Protein AF-F9G4N6-F1 (afdb_monomer_lite)

InterPro domains:
  IPR001300 Peptidase C2, calpain, catalytic domain [PF00648] (48-154)
  IPR001300 Peptidase C2, calpain, catalytic domain [PS50203] (1-155)
  IPR022684 Peptidase C2, calpain family [PR00704] (52-75)
  IPR022684 Peptidase C2, calpain family [PR00704] (77-104)
  IPR022684 Peptidase C2, calpain family [PTHR10183] (1-154)
  IPR038765 Papain-like cysteine peptidase superfamily [SSF54001] (1-154)

Radius of gyration: 21.36 Å; chains: 1; bounding box: 44×41×59 Å

Secondary structure (DSSP, 8-state):
---------S---BSS--TTS--HHHHHHHTS--TTHHHHHHHHHSSSGGGBSS---SSTT--HHHHHHHHHHHHHSSSGGGTT--HHHHHHHHH--------GGG-S-HHHHHHHTGGGBTTTB--EE---TTTT---EETTEETT--EE----

Organism: Fusarium oxysporum (strain Fo5176) (NCBI:txid660025)

Sequence (155 aa):
GEWIYSIIDDKLYLKSSSWDSPSMQRCLLQQIDREDNENVYRKTYQTGSKALFFAQCRNQNETWVPLFEKAYAKAHGDYASLAGGWIGEGIEDLSGGVTTELLTSDILDIDEFWDKEMSRVNDEFLFGASTGLLEHGYGERNGISEGHAYVIMEA

Structure (mmCIF, N/CA/C/O backbone):
data_AF-F9G4N6-F1
#
_entry.id   AF-F9G4N6-F1
#
loop_
_atom_site.group_PDB
_atom_site.id
_atom_site.type_symbol
_atom_site.label_atom_id
_atom_site.label_alt_id
_atom_site.label_comp_id
_atom_site.label_asym_id
_atom_site.label_entity_id
_atom_site.label_seq_id
_atom_site.pdbx_PDB_ins_code
_atom_site.Cartn_x
_atom_site.Cartn_y
_atom_site.Cartn_z
_atom_site.occupancy
_atom_site.B_iso_or_equiv
_atom_site.auth_seq_id
_atom_site.auth_comp_id
_atom_site.auth_asym_id
_atom_site.auth_atom_id
_atom_site.pdbx_PDB_model_num
ATOM 1 N N . GLY A 1 1 ? -15.282 -16.164 4.187 1.00 60.22 1 GLY A N 1
ATOM 2 C CA . GLY A 1 1 ? -14.763 -16.140 2.809 1.00 60.22 1 GLY A CA 1
ATOM 3 C C . GLY A 1 1 ? -14.182 -17.495 2.476 1.00 60.22 1 GLY A C 1
ATOM 4 O O . GLY A 1 1 ? -13.598 -18.112 3.359 1.00 60.22 1 GLY A O 1
ATOM 5 N N . GLU A 1 2 ? -14.380 -17.980 1.253 1.00 78.88 2 GLU A N 1
ATOM 6 C CA . GLU A 1 2 ? -13.631 -19.134 0.742 1.00 78.88 2 GLU A CA 1
ATOM 7 C C . GLU A 1 2 ? -12.233 -18.685 0.295 1.00 78.88 2 GLU A C 1
ATOM 9 O O . GLU A 1 2 ? -12.050 -17.544 -0.129 1.00 78.88 2 GLU A O 1
ATOM 14 N N . TRP A 1 3 ? -11.239 -19.566 0.404 1.00 77.88 3 TRP A N 1
ATOM 15 C CA . TRP A 1 3 ? -9.875 -19.270 -0.034 1.00 77.88 3 TRP A CA 1
ATOM 16 C C . TRP A 1 3 ? -9.795 -19.179 -1.561 1.00 77.88 3 TRP A C 1
ATOM 18 O O . TRP A 1 3 ? -10.216 -20.099 -2.262 1.00 77.88 3 TRP A O 1
ATOM 28 N N . ILE A 1 4 ? -9.189 -18.103 -2.071 1.00 79.62 4 ILE A N 1
ATOM 29 C CA . ILE A 1 4 ? -8.959 -17.898 -3.506 1.00 79.62 4 ILE A CA 1
ATOM 30 C C . ILE A 1 4 ? -7.458 -17.989 -3.782 1.00 79.62 4 ILE A C 1
ATOM 32 O O . ILE A 1 4 ? -6.674 -17.155 -3.335 1.00 79.62 4 ILE A O 1
ATOM 36 N N . TYR A 1 5 ? -7.046 -18.997 -4.549 1.00 85.94 5 TYR A N 1
ATOM 37 C CA . TYR A 1 5 ? -5.664 -19.110 -5.013 1.00 85.94 5 TYR A CA 1
ATOM 38 C C . TYR A 1 5 ? -5.451 -18.246 -6.253 1.00 85.94 5 TYR A C 1
ATOM 40 O O . TYR A 1 5 ? -6.201 -18.337 -7.225 1.00 85.94 5 TYR A O 1
ATOM 48 N N . SER A 1 6 ? -4.398 -17.431 -6.246 1.00 86.31 6 SER A N 1
ATOM 49 C CA . SER A 1 6 ? -4.079 -16.541 -7.359 1.00 86.31 6 SER A CA 1
ATOM 50 C C . SER A 1 6 ? -2.575 -16.477 -7.588 1.00 86.31 6 SER A C 1
ATOM 52 O O . SER A 1 6 ? -1.800 -16.277 -6.658 1.00 86.31 6 SER A O 1
ATOM 54 N N . ILE A 1 7 ? -2.155 -16.650 -8.843 1.00 91.56 7 ILE A N 1
ATOM 55 C CA . ILE A 1 7 ? -0.750 -16.514 -9.242 1.00 91.56 7 ILE A CA 1
ATOM 56 C C . ILE A 1 7 ? -0.470 -15.045 -9.559 1.00 91.56 7 ILE A C 1
ATOM 58 O O . ILE A 1 7 ? -1.182 -14.439 -10.369 1.00 91.56 7 ILE A O 1
ATOM 62 N N . ILE A 1 8 ? 0.574 -14.495 -8.943 1.00 92.88 8 ILE A N 1
ATOM 63 C CA . ILE A 1 8 ? 1.081 -13.145 -9.196 1.00 92.88 8 ILE A CA 1
ATOM 64 C C . ILE A 1 8 ? 2.435 -13.274 -9.884 1.00 92.88 8 ILE A C 1
ATOM 66 O O . ILE A 1 8 ? 3.348 -13.892 -9.343 1.00 92.88 8 ILE A O 1
ATOM 70 N N . ASP A 1 9 ? 2.552 -12.730 -11.093 1.00 93.31 9 ASP A N 1
ATOM 71 C CA . ASP A 1 9 ? 3.825 -12.664 -11.807 1.00 93.31 9 ASP A CA 1
ATOM 72 C C . ASP A 1 9 ? 4.671 -11.466 -11.339 1.00 93.31 9 ASP A C 1
ATOM 74 O O . ASP A 1 9 ? 4.169 -10.519 -10.726 1.00 93.31 9 ASP A O 1
ATOM 78 N N . ASP A 1 10 ? 5.951 -11.484 -11.689 1.00 89.56 10 ASP A N 1
ATOM 79 C CA . ASP A 1 10 ? 6.960 -10.502 -11.293 1.00 89.56 10 ASP A CA 1
ATOM 80 C C . ASP A 1 10 ? 6.976 -9.218 -12.144 1.00 89.56 10 ASP A C 1
ATOM 82 O O . ASP A 1 10 ? 7.761 -8.306 -11.871 1.00 89.56 10 ASP A O 1
ATOM 86 N N . LYS A 1 11 ? 6.096 -9.081 -13.147 1.00 90.75 11 LYS A N 1
ATOM 87 C CA . LYS A 1 11 ? 6.016 -7.863 -13.962 1.00 90.75 11 LYS A CA 1
ATOM 88 C C . LYS A 1 11 ? 5.223 -6.786 -13.239 1.00 90.75 11 LYS A C 1
ATOM 90 O O . LYS A 1 11 ? 3.994 -6.829 -13.162 1.00 90.75 11 LYS A O 1
ATOM 95 N N . LEU A 1 12 ? 5.933 -5.797 -12.725 1.00 92.94 12 LEU A N 1
ATOM 96 C CA . LEU A 1 12 ? 5.352 -4.623 -12.085 1.00 92.94 12 LEU A CA 1
ATOM 97 C C . LEU A 1 12 ? 5.162 -3.483 -13.098 1.00 92.94 12 LEU A C 1
ATOM 99 O O . LEU A 1 12 ? 5.867 -3.405 -14.106 1.00 92.94 12 LEU A O 1
ATOM 103 N N . TYR A 1 13 ? 4.218 -2.579 -12.825 1.00 92.38 13 TYR A N 1
ATOM 104 C CA . TYR A 1 13 ? 4.000 -1.396 -13.660 1.00 92.38 13 TYR A CA 1
ATOM 105 C C . TYR A 1 13 ? 5.168 -0.414 -13.538 1.00 92.38 13 TYR A C 1
ATOM 107 O O . TYR A 1 13 ? 5.566 -0.051 -12.432 1.00 92.38 13 TYR A O 1
ATOM 115 N N . LEU A 1 14 ? 5.687 0.048 -14.678 1.00 94.00 14 LEU A N 1
ATOM 116 C CA . LEU A 1 14 ? 6.787 1.011 -14.757 1.00 94.00 14 LEU A CA 1
ATOM 117 C C . LEU A 1 14 ? 6.278 2.409 -15.127 1.00 94.00 14 LEU A C 1
ATOM 119 O O . LEU A 1 14 ? 5.336 2.549 -15.903 1.00 94.00 14 LEU A O 1
ATOM 123 N N . LYS A 1 15 ? 6.950 3.453 -14.626 1.00 93.38 15 LYS A N 1
ATOM 124 C CA . LYS A 1 15 ? 6.692 4.857 -15.003 1.00 93.38 15 LYS A CA 1
ATOM 125 C C . LYS A 1 15 ? 7.101 5.167 -16.440 1.00 93.38 15 LYS A C 1
ATOM 127 O O . LYS A 1 15 ? 6.522 6.044 -17.074 1.00 93.38 15 LYS A O 1
ATOM 132 N N . SER A 1 16 ? 8.137 4.487 -16.920 1.00 93.06 16 SER A N 1
ATOM 133 C CA . SER A 1 16 ? 8.699 4.698 -18.251 1.00 93.06 16 SER A CA 1
ATOM 134 C C . SER A 1 16 ? 8.335 3.535 -19.161 1.00 93.06 16 SER A C 1
ATOM 136 O O . SER A 1 16 ? 8.346 2.377 -18.741 1.00 93.06 16 SER A O 1
ATOM 138 N N . SER A 1 17 ? 8.040 3.848 -20.420 1.00 91.12 17 SER A N 1
ATOM 139 C CA . SER A 1 17 ? 7.742 2.853 -21.446 1.00 91.12 17 SER A CA 1
ATOM 140 C C . SER A 1 17 ? 8.940 1.942 -21.737 1.00 91.12 17 SER A C 1
ATOM 142 O O . SER A 1 17 ? 10.061 2.192 -21.298 1.00 91.12 17 SER A O 1
ATOM 144 N N . SER A 1 18 ? 8.715 0.883 -22.516 1.00 90.62 18 SER A N 1
ATOM 145 C CA . SER A 1 18 ? 9.806 0.071 -23.071 1.00 90.62 18 SER A CA 1
ATOM 146 C C . SER A 1 18 ? 10.722 0.886 -23.992 1.00 90.62 18 SER A C 1
ATOM 148 O O . SER A 1 18 ? 10.299 1.908 -24.537 1.00 90.62 18 SER A O 1
ATOM 150 N N . TRP A 1 19 ? 11.959 0.422 -24.192 1.00 88.81 19 TRP A N 1
ATOM 151 C CA . TRP A 1 19 ? 12.898 1.022 -25.149 1.00 88.81 19 TRP A CA 1
ATOM 152 C C . TRP A 1 19 ? 12.363 1.016 -26.592 1.00 88.81 19 TRP A C 1
ATOM 154 O O . TRP A 1 19 ? 12.598 1.952 -27.363 1.00 88.81 19 TRP A O 1
ATOM 164 N N . ASP A 1 20 ? 11.595 -0.013 -26.947 1.00 91.12 20 ASP A N 1
ATOM 165 C CA . ASP A 1 20 ? 10.991 -0.144 -28.273 1.00 91.12 20 ASP A CA 1
ATOM 166 C C . ASP A 1 20 ? 9.907 0.915 -28.513 1.00 91.12 20 ASP A C 1
ATOM 168 O O . ASP A 1 20 ? 9.676 1.345 -29.647 1.00 91.12 20 ASP A O 1
ATOM 172 N N . SER A 1 21 ? 9.283 1.405 -27.438 1.00 91.94 21 SER A N 1
ATOM 173 C CA . SER A 1 21 ? 8.290 2.470 -27.495 1.00 91.94 21 SER A CA 1
ATOM 174 C C . SER A 1 21 ? 8.944 3.844 -27.716 1.00 91.94 21 SER A C 1
ATOM 176 O O . SER A 1 21 ? 9.979 4.161 -27.120 1.00 91.94 21 SER A O 1
ATOM 178 N N . PRO A 1 22 ? 8.338 4.715 -28.543 1.00 89.31 22 PRO A N 1
ATOM 179 C CA . PRO A 1 22 ? 8.818 6.080 -28.702 1.00 89.31 22 PRO A CA 1
ATOM 180 C C . PRO A 1 22 ? 8.688 6.842 -27.377 1.00 89.31 22 PRO A C 1
ATOM 182 O O . PRO A 1 22 ? 7.601 6.955 -26.817 1.00 89.31 22 PRO A O 1
ATOM 185 N N . SER A 1 23 ? 9.801 7.385 -26.885 1.00 90.44 23 SER A N 1
ATOM 186 C CA . SER A 1 23 ? 9.834 8.209 -25.676 1.00 90.44 23 SER A CA 1
ATOM 187 C C . SER A 1 23 ? 10.849 9.343 -25.810 1.00 90.44 23 SER A C 1
ATOM 189 O O . SER A 1 23 ? 11.851 9.226 -26.524 1.00 90.44 23 SER A O 1
ATOM 191 N N . MET A 1 24 ? 10.592 10.455 -25.117 1.00 89.62 24 MET A N 1
ATOM 192 C CA . MET A 1 24 ? 11.493 11.612 -25.114 1.00 89.62 24 MET A CA 1
ATOM 193 C C . MET A 1 24 ? 12.857 11.242 -24.526 1.00 89.62 24 MET A C 1
ATOM 195 O O . MET A 1 24 ? 13.890 11.611 -25.071 1.00 89.62 24 MET A O 1
ATOM 199 N N . GLN A 1 25 ? 12.860 10.444 -23.460 1.00 90.12 25 GLN A N 1
ATOM 200 C CA . GLN A 1 25 ? 14.059 9.957 -22.787 1.00 90.12 25 GLN A CA 1
ATOM 201 C C . GLN A 1 25 ? 14.938 9.141 -23.745 1.00 90.12 25 GLN A C 1
ATOM 203 O O . GLN A 1 25 ? 16.145 9.360 -23.796 1.00 90.12 25 GLN A O 1
ATOM 208 N N . ARG A 1 26 ? 14.337 8.259 -24.560 1.00 89.69 26 ARG A N 1
ATOM 209 C CA . ARG A 1 26 ? 15.055 7.510 -25.602 1.00 89.69 26 ARG A CA 1
ATOM 210 C C . ARG A 1 26 ? 15.661 8.434 -26.651 1.00 89.69 26 ARG A C 1
ATOM 212 O O . ARG A 1 26 ? 16.823 8.261 -27.000 1.00 89.69 26 ARG A O 1
ATOM 219 N N . CYS A 1 27 ? 14.885 9.396 -27.151 1.00 89.12 27 CYS A N 1
ATOM 220 C CA . CYS A 1 27 ? 15.361 10.336 -28.166 1.00 89.12 27 CYS A CA 1
ATOM 221 C C . CYS A 1 27 ? 16.571 11.134 -27.660 1.00 89.12 27 CYS A C 1
ATOM 223 O O . CYS A 1 27 ? 17.572 11.232 -28.361 1.00 89.12 27 CYS A O 1
ATOM 225 N N . LEU A 1 28 ? 16.508 11.624 -26.419 1.00 89.81 28 LEU A N 1
ATOM 226 C CA . LEU A 1 28 ? 17.617 12.338 -25.785 1.00 89.81 28 LEU A CA 1
ATOM 227 C C . LEU A 1 28 ? 18.849 11.444 -25.608 1.00 89.81 28 LEU A C 1
ATOM 229 O O . LEU A 1 28 ? 19.954 11.874 -25.910 1.00 89.81 28 LEU A O 1
ATOM 233 N N . LEU A 1 29 ? 18.671 10.193 -25.174 1.00 88.81 29 LEU A N 1
ATOM 234 C CA . LEU A 1 29 ? 19.768 9.226 -25.057 1.00 88.81 29 LEU A CA 1
ATOM 235 C C . LEU A 1 29 ? 20.432 8.932 -26.405 1.00 88.81 29 LEU A C 1
ATOM 237 O O . LEU A 1 29 ? 21.652 8.900 -26.477 1.00 88.81 29 LEU A O 1
ATOM 241 N N . GLN A 1 30 ? 19.650 8.789 -27.476 1.00 88.06 30 GLN A N 1
ATOM 242 C CA . GLN A 1 30 ? 20.168 8.555 -28.828 1.00 88.06 30 GLN A CA 1
ATOM 243 C C . GLN A 1 30 ? 20.951 9.743 -29.406 1.00 88.06 30 GLN A C 1
ATOM 245 O O . GLN A 1 30 ? 21.740 9.550 -30.324 1.00 88.06 30 GLN A O 1
ATOM 250 N N . GLN A 1 31 ? 20.741 10.961 -28.895 1.00 88.94 31 GLN A N 1
ATOM 251 C CA . GLN A 1 31 ? 21.534 12.137 -29.276 1.00 88.94 31 GLN A CA 1
ATOM 252 C C . GLN A 1 31 ? 22.909 12.165 -28.599 1.00 88.94 31 GLN A C 1
ATOM 254 O O . GLN A 1 31 ? 23.785 12.920 -29.017 1.00 88.94 31 GLN A O 1
ATOM 259 N N . ILE A 1 32 ? 23.099 11.369 -27.547 1.00 85.19 32 ILE A N 1
ATOM 260 C CA . ILE A 1 32 ? 24.384 11.214 -26.881 1.00 85.19 32 ILE A CA 1
ATOM 261 C C . ILE A 1 32 ? 25.158 10.142 -27.653 1.00 85.19 32 ILE A C 1
ATOM 263 O O . ILE A 1 32 ? 24.669 9.028 -27.831 1.00 85.19 32 ILE A O 1
ATOM 267 N N . ASP A 1 33 ? 26.373 10.474 -28.090 1.00 78.19 33 ASP A N 1
ATOM 268 C CA . ASP A 1 33 ? 27.293 9.542 -28.756 1.00 78.19 33 ASP A CA 1
ATOM 269 C C . ASP A 1 33 ? 27.876 8.543 -27.738 1.00 78.19 33 ASP A C 1
ATOM 271 O O . ASP A 1 33 ? 29.031 8.619 -27.316 1.00 78.19 33 ASP A O 1
ATOM 275 N N . ARG A 1 34 ? 27.007 7.671 -27.221 1.00 77.44 34 ARG A N 1
ATOM 276 C CA . ARG A 1 34 ? 27.336 6.562 -26.327 1.00 77.44 34 ARG A CA 1
ATOM 277 C C . ARG A 1 34 ? 26.974 5.251 -27.003 1.00 77.44 34 ARG A C 1
ATOM 279 O O . ARG A 1 34 ? 25.885 5.095 -27.554 1.00 77.44 34 ARG A O 1
ATOM 286 N N . GLU A 1 35 ? 27.875 4.284 -26.885 1.00 80.56 35 GLU A N 1
ATOM 287 C CA . GLU A 1 35 ? 27.548 2.895 -27.176 1.00 80.56 35 GLU A CA 1
ATOM 288 C C . GLU A 1 35 ? 26.499 2.394 -26.167 1.00 80.56 35 GLU A C 1
ATOM 290 O O . GLU A 1 35 ? 26.502 2.785 -24.998 1.00 80.56 35 GLU A O 1
ATOM 295 N N . ASP A 1 36 ? 25.598 1.527 -26.634 1.00 88.00 36 ASP A N 1
ATOM 296 C CA . ASP A 1 36 ? 24.642 0.798 -25.791 1.00 88.00 3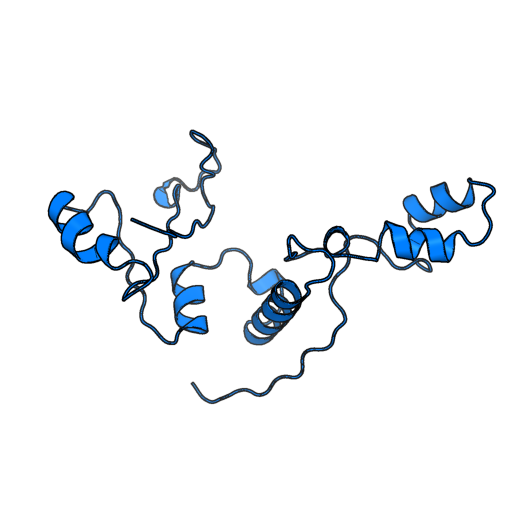6 ASP A CA 1
ATOM 297 C C . ASP A 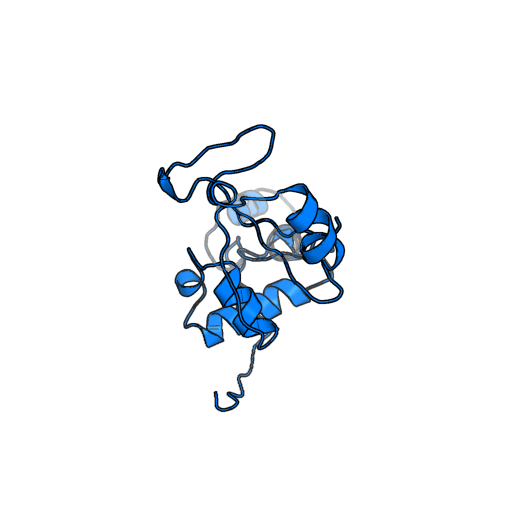1 36 ? 23.582 1.658 -25.059 1.00 88.00 36 ASP A C 1
ATOM 299 O O . ASP A 1 36 ? 23.258 1.478 -23.880 1.00 88.00 36 ASP A O 1
ATOM 303 N N . ASN A 1 37 ? 22.988 2.606 -25.790 1.00 89.25 37 ASN A N 1
ATOM 304 C CA . ASN A 1 37 ? 21.923 3.479 -25.279 1.00 89.25 37 ASN A CA 1
ATOM 305 C C . ASN A 1 37 ? 20.714 2.719 -24.695 1.00 89.25 37 ASN A C 1
ATOM 307 O O . ASN A 1 37 ? 20.052 3.233 -23.790 1.00 89.25 37 ASN A O 1
ATOM 311 N N . GLU A 1 38 ? 20.438 1.502 -25.173 1.00 91.75 38 GLU A N 1
ATOM 312 C CA . GLU A 1 38 ? 19.352 0.666 -24.659 1.00 91.75 38 GLU A CA 1
ATOM 313 C C . GLU A 1 38 ? 19.622 0.188 -23.229 1.00 91.75 38 GLU A C 1
ATOM 315 O O . GLU A 1 38 ? 18.773 0.371 -22.352 1.00 91.75 38 GLU A O 1
ATOM 320 N N . ASN A 1 39 ? 20.797 -0.386 -22.953 1.00 91.81 39 ASN A N 1
ATOM 321 C CA . ASN A 1 39 ? 21.104 -0.829 -21.596 1.00 91.81 39 ASN A CA 1
ATOM 322 C C . ASN A 1 39 ? 21.193 0.353 -20.631 1.00 91.81 39 ASN A C 1
ATOM 324 O O . ASN A 1 39 ? 20.741 0.242 -19.488 1.00 91.81 39 ASN A O 1
ATOM 328 N N . VAL A 1 40 ? 21.694 1.506 -21.089 1.00 91.88 40 VAL A N 1
ATOM 329 C CA . VAL A 1 40 ? 21.659 2.741 -20.295 1.00 91.88 40 VAL A CA 1
ATOM 330 C C . VAL A 1 40 ? 20.213 3.128 -19.975 1.00 91.88 40 VAL A C 1
ATOM 332 O O . VAL A 1 40 ? 19.900 3.369 -18.812 1.00 91.88 40 VAL A O 1
ATOM 335 N N . TYR A 1 41 ? 19.308 3.109 -20.957 1.00 92.69 41 TYR A N 1
ATOM 336 C CA . TYR A 1 41 ? 17.893 3.404 -20.734 1.00 92.69 41 TYR A CA 1
ATOM 337 C C . TYR A 1 41 ? 17.256 2.465 -19.708 1.00 92.69 41 TYR A C 1
ATOM 339 O O . TYR A 1 41 ? 16.644 2.931 -18.746 1.00 92.69 41 TYR A O 1
ATOM 347 N N . ARG A 1 42 ? 17.423 1.147 -19.875 1.00 92.50 42 ARG A N 1
ATOM 348 C CA . ARG A 1 42 ? 16.853 0.141 -18.964 1.00 92.50 42 ARG A CA 1
ATOM 349 C C . ARG A 1 42 ? 17.380 0.322 -17.540 1.00 92.50 42 ARG A C 1
ATOM 351 O O . ARG A 1 42 ? 16.608 0.330 -16.580 1.00 92.50 42 ARG A O 1
ATOM 358 N N . LYS A 1 43 ? 18.687 0.549 -17.400 1.00 91.75 43 LYS A N 1
ATOM 359 C CA . LYS A 1 43 ? 19.331 0.784 -16.103 1.00 91.75 43 LYS A CA 1
ATOM 360 C C . LYS A 1 43 ? 18.856 2.076 -15.438 1.00 91.75 43 LYS A C 1
ATOM 362 O O . LYS A 1 43 ? 18.710 2.112 -14.222 1.00 91.75 43 LYS A O 1
ATOM 367 N N . THR A 1 44 ? 18.619 3.131 -16.214 1.00 90.88 44 THR A N 1
ATOM 368 C CA . THR A 1 44 ? 18.225 4.444 -15.684 1.00 90.88 44 THR A CA 1
ATOM 369 C C . THR A 1 44 ? 16.729 4.547 -15.388 1.00 90.88 44 THR A C 1
ATOM 371 O O . THR A 1 44 ? 16.357 5.133 -14.375 1.00 90.88 44 THR A O 1
ATOM 374 N N . TYR A 1 45 ? 15.872 3.999 -16.251 1.00 91.75 45 TYR A N 1
ATOM 375 C CA . TYR A 1 45 ? 14.428 4.262 -16.234 1.00 91.75 45 TYR A CA 1
ATOM 376 C C . TYR A 1 45 ? 13.558 3.048 -15.906 1.00 91.75 45 TYR A C 1
ATOM 378 O O . TYR A 1 45 ? 12.369 3.224 -15.645 1.00 91.75 45 TYR A O 1
ATOM 386 N N . GLN A 1 46 ? 14.122 1.837 -15.921 1.00 91.94 46 GLN A N 1
ATOM 387 C CA . GLN A 1 46 ? 13.374 0.586 -15.731 1.00 91.94 46 GLN A CA 1
ATOM 388 C C . GLN A 1 46 ? 13.927 -0.301 -14.608 1.00 91.94 46 GLN A C 1
ATOM 390 O O . GLN A 1 46 ? 13.465 -1.424 -14.437 1.00 91.94 46 GLN A O 1
ATOM 395 N N . THR A 1 47 ? 14.908 0.181 -13.840 1.00 90.88 47 THR A N 1
ATOM 396 C CA . THR A 1 47 ? 15.547 -0.589 -12.763 1.00 90.88 47 THR A CA 1
ATOM 397 C C . THR A 1 47 ? 15.371 0.101 -11.410 1.00 90.88 47 THR A C 1
ATOM 399 O O . THR A 1 47 ? 15.472 1.324 -11.307 1.00 90.88 47 THR A O 1
ATOM 402 N N . GLY A 1 48 ? 15.149 -0.704 -10.367 1.00 90.31 48 GLY A N 1
ATOM 403 C CA . GLY A 1 48 ? 15.002 -0.260 -8.980 1.00 90.31 48 GLY A CA 1
ATOM 404 C C . GLY A 1 48 ? 13.628 0.337 -8.661 1.00 90.31 48 GLY A C 1
ATOM 405 O O . GLY A 1 48 ? 12.855 0.692 -9.550 1.00 90.31 48 GLY A O 1
ATOM 406 N N . SER A 1 49 ? 13.329 0.491 -7.367 1.00 91.50 49 SER A N 1
ATOM 407 C CA . SER A 1 49 ? 11.996 0.902 -6.890 1.00 91.50 49 SER A CA 1
ATOM 408 C C . SER A 1 49 ? 11.485 2.207 -7.500 1.00 91.50 49 SER A C 1
ATOM 410 O O . SER A 1 49 ? 10.297 2.330 -7.773 1.00 91.50 49 SER A O 1
ATOM 412 N N . LYS A 1 50 ? 12.368 3.167 -7.807 1.00 90.44 50 LYS A N 1
ATOM 413 C CA . LYS A 1 50 ? 11.975 4.463 -8.392 1.00 90.44 50 LYS A CA 1
ATOM 414 C C . LYS A 1 50 ? 11.327 4.341 -9.774 1.00 90.44 50 LYS A C 1
ATOM 416 O O . LYS A 1 50 ? 10.563 5.236 -10.147 1.00 90.44 50 LYS A O 1
ATOM 421 N N . ALA A 1 51 ? 11.624 3.267 -10.506 1.00 93.19 51 ALA A N 1
ATOM 422 C CA . ALA A 1 51 ? 11.057 2.994 -11.820 1.00 93.19 51 ALA A CA 1
ATOM 423 C C . ALA A 1 51 ? 9.602 2.499 -11.758 1.00 93.19 51 ALA A C 1
ATOM 425 O O . ALA A 1 51 ? 8.896 2.610 -12.759 1.00 93.19 51 ALA A O 1
ATOM 426 N N . LEU A 1 52 ? 9.144 1.988 -10.610 1.00 95.06 52 LEU A N 1
ATOM 427 C CA . LEU A 1 52 ? 7.799 1.433 -10.426 1.00 95.06 52 LEU A CA 1
ATOM 428 C C . LEU A 1 52 ? 6.741 2.538 -10.367 1.00 95.06 52 LEU A C 1
ATOM 430 O O . LEU A 1 52 ? 6.984 3.575 -9.767 1.00 95.06 52 LEU A O 1
ATOM 434 N N . PHE A 1 53 ? 5.572 2.355 -10.971 1.00 95.06 53 PHE A N 1
ATOM 435 C CA . PHE A 1 53 ? 4.530 3.387 -10.983 1.00 95.06 53 PHE A CA 1
ATOM 436 C C . PHE A 1 53 ? 3.786 3.502 -9.645 1.00 95.06 53 PHE A C 1
ATOM 438 O O . PHE A 1 53 ? 3.625 4.614 -9.147 1.00 95.06 53 PHE A O 1
ATOM 445 N N . PHE A 1 54 ? 3.380 2.364 -9.078 1.00 95.69 54 PHE A N 1
ATOM 446 C CA . PHE A 1 54 ? 2.623 2.277 -7.827 1.00 95.69 54 PHE A CA 1
ATOM 447 C C . PHE A 1 54 ? 3.553 2.150 -6.612 1.00 95.69 54 PHE A C 1
ATOM 449 O O . PHE A 1 54 ? 4.585 2.826 -6.572 1.00 95.69 54 PHE A O 1
ATOM 456 N N . ALA A 1 55 ? 3.209 1.326 -5.619 1.00 95.19 55 ALA A N 1
ATOM 457 C CA . ALA A 1 55 ? 3.948 1.237 -4.373 1.00 95.19 55 ALA A CA 1
ATOM 458 C C . ALA A 1 55 ? 5.432 0.899 -4.585 1.00 95.19 55 ALA A C 1
ATOM 460 O O . ALA A 1 55 ? 5.835 0.177 -5.501 1.00 95.19 55 ALA A O 1
ATOM 461 N N . GLN A 1 56 ? 6.274 1.457 -3.718 1.00 95.31 56 GLN A N 1
ATOM 462 C CA . GLN A 1 56 ? 7.726 1.363 -3.815 1.00 95.31 56 GLN A CA 1
ATOM 463 C C . GLN A 1 56 ? 8.316 1.078 -2.441 1.00 95.31 56 GLN A C 1
ATOM 465 O O . GLN A 1 56 ? 7.956 1.720 -1.456 1.00 95.31 56 GLN A O 1
ATOM 470 N N . CYS A 1 57 ? 9.291 0.176 -2.376 1.00 94.25 57 CYS A N 1
ATOM 471 C CA . CYS A 1 57 ? 10.116 0.034 -1.184 1.00 94.25 57 CYS A CA 1
ATOM 472 C C . CYS A 1 57 ? 11.183 1.137 -1.146 1.00 94.25 57 CYS A C 1
ATOM 474 O O . CYS A 1 57 ? 11.720 1.545 -2.182 1.00 94.25 57 CYS A O 1
ATOM 476 N N . ARG A 1 58 ? 11.549 1.581 0.064 1.00 93.25 58 ARG A N 1
ATOM 477 C CA . ARG A 1 58 ? 12.668 2.518 0.268 1.00 93.25 58 ARG A CA 1
ATOM 478 C C . ARG A 1 58 ? 13.987 1.927 -0.232 1.00 93.25 58 ARG A C 1
ATOM 480 O O . ARG A 1 58 ? 14.788 2.629 -0.849 1.00 93.25 58 ARG A O 1
ATOM 487 N N . ASN A 1 59 ? 14.212 0.646 0.047 1.00 93.69 59 ASN A N 1
ATOM 488 C CA . ASN A 1 59 ? 15.327 -0.111 -0.497 1.00 93.69 59 ASN A CA 1
ATOM 489 C C . ASN A 1 59 ? 15.008 -0.521 -1.942 1.00 93.69 59 ASN A C 1
ATOM 491 O O . ASN A 1 59 ? 13.956 -1.093 -2.209 1.00 93.69 59 ASN A O 1
ATOM 495 N N . GLN A 1 60 ? 15.919 -0.241 -2.877 1.00 90.25 60 GLN A N 1
ATOM 496 C CA . GLN A 1 60 ? 15.707 -0.546 -4.298 1.00 90.25 60 GLN A CA 1
ATOM 497 C C . GLN A 1 60 ? 15.737 -2.041 -4.623 1.00 90.25 60 GLN A C 1
ATOM 499 O O . GLN A 1 60 ? 15.278 -2.432 -5.692 1.00 90.25 60 GLN A O 1
ATOM 504 N N . ASN A 1 61 ? 16.285 -2.847 -3.714 1.00 86.94 61 ASN A N 1
ATOM 505 C CA . ASN A 1 61 ? 16.400 -4.293 -3.871 1.00 86.94 61 ASN A CA 1
ATOM 506 C C . ASN A 1 61 ? 15.239 -5.053 -3.210 1.00 86.94 61 ASN A C 1
ATOM 508 O O . ASN A 1 61 ? 15.241 -6.280 -3.208 1.00 86.94 61 ASN A O 1
ATOM 512 N N . GLU A 1 62 ? 14.265 -4.345 -2.634 1.00 92.69 62 GLU A N 1
ATOM 513 C CA . GLU A 1 62 ? 13.070 -4.935 -2.035 1.00 92.69 62 GLU A CA 1
ATOM 514 C C . GLU A 1 62 ? 11.863 -4.722 -2.946 1.00 92.69 62 GLU A C 1
ATOM 516 O O . GLU A 1 62 ? 11.613 -3.620 -3.431 1.00 92.69 62 GLU A O 1
ATOM 521 N N . THR A 1 63 ? 11.103 -5.793 -3.167 1.00 92.38 63 THR A N 1
ATOM 522 C CA . THR A 1 63 ? 9.933 -5.801 -4.059 1.00 92.38 63 THR A CA 1
ATOM 523 C C . THR A 1 63 ? 8.679 -6.355 -3.388 1.00 92.38 63 THR A C 1
ATOM 525 O O . THR A 1 63 ? 7.664 -6.553 -4.051 1.00 92.38 63 THR A O 1
ATOM 528 N N . TRP A 1 64 ? 8.711 -6.590 -2.074 1.00 94.25 64 TRP A N 1
ATOM 529 C CA . TRP A 1 64 ? 7.583 -7.198 -1.371 1.00 94.25 64 TRP A CA 1
ATOM 530 C C . TRP A 1 64 ? 6.343 -6.293 -1.383 1.00 94.25 64 TRP A C 1
ATOM 532 O O . TRP A 1 64 ? 5.264 -6.784 -1.688 1.00 94.25 64 TRP A O 1
ATOM 542 N N . VAL A 1 65 ? 6.495 -4.978 -1.160 1.00 95.25 65 VAL A N 1
ATOM 543 C CA . VAL A 1 65 ? 5.373 -4.018 -1.184 1.00 95.25 65 VAL A CA 1
ATOM 544 C C . VAL A 1 65 ? 4.693 -3.962 -2.558 1.00 95.25 65 VAL A C 1
ATOM 546 O O . VAL A 1 65 ? 3.484 -4.169 -2.612 1.00 95.25 65 VAL A O 1
ATOM 549 N N . PRO A 1 66 ? 5.401 -3.728 -3.683 1.00 95.88 66 PRO A N 1
ATOM 550 C CA . PRO A 1 66 ? 4.735 -3.667 -4.985 1.00 95.88 66 PRO A CA 1
ATOM 551 C C . PRO A 1 66 ? 4.113 -5.000 -5.419 1.00 95.88 66 PRO A C 1
ATOM 553 O O . PRO A 1 66 ? 3.072 -5.002 -6.074 1.00 95.88 66 PRO A O 1
ATOM 556 N N . LEU A 1 67 ? 4.722 -6.140 -5.071 1.00 95.56 67 LEU A N 1
ATOM 557 C CA . LEU A 1 67 ? 4.137 -7.454 -5.359 1.00 95.56 67 LEU A CA 1
ATOM 558 C C . LEU A 1 67 ? 2.878 -7.703 -4.526 1.00 95.56 67 LEU A C 1
ATOM 560 O O . LEU A 1 67 ? 1.901 -8.251 -5.035 1.00 95.56 67 LEU A O 1
ATOM 564 N N . PHE A 1 68 ? 2.892 -7.275 -3.267 1.00 95.00 68 PHE A N 1
ATOM 565 C CA . PHE A 1 68 ? 1.744 -7.352 -2.379 1.00 95.00 68 PHE A CA 1
ATOM 566 C C . PHE A 1 68 ? 0.591 -6.471 -2.868 1.00 95.00 68 PHE A C 1
ATOM 568 O O . PHE A 1 68 ? -0.521 -6.961 -3.030 1.00 95.00 68 PHE A O 1
ATOM 575 N N . GLU A 1 69 ? 0.863 -5.209 -3.207 1.00 95.94 69 GLU A N 1
ATOM 576 C CA . GLU A 1 69 ? -0.136 -4.300 -3.780 1.00 95.94 69 GLU A CA 1
ATOM 577 C C . GLU A 1 69 ? -0.716 -4.860 -5.086 1.00 95.94 69 GLU A C 1
ATOM 579 O O . GLU A 1 69 ? -1.920 -4.798 -5.300 1.00 95.94 69 GLU A O 1
ATOM 584 N N . LYS A 1 70 ? 0.107 -5.488 -5.938 1.00 95.94 70 LYS A N 1
ATOM 585 C CA . LYS A 1 70 ? -0.375 -6.172 -7.148 1.00 95.94 70 LYS A CA 1
ATOM 586 C C . LYS A 1 70 ? -1.328 -7.323 -6.826 1.00 95.94 70 LYS A C 1
ATOM 588 O O . LYS A 1 70 ? -2.318 -7.518 -7.532 1.00 95.94 70 LYS A O 1
ATOM 593 N N . ALA A 1 71 ? -1.017 -8.109 -5.796 1.00 94.69 71 ALA A N 1
ATOM 594 C CA . ALA A 1 71 ? -1.875 -9.198 -5.344 1.00 94.69 71 ALA A CA 1
ATOM 595 C C . ALA A 1 71 ? -3.215 -8.668 -4.825 1.00 94.69 71 ALA A C 1
ATOM 597 O O . ALA A 1 71 ? -4.263 -9.190 -5.205 1.00 94.69 71 ALA A O 1
ATOM 598 N N . TYR A 1 72 ? -3.161 -7.596 -4.035 1.00 94.06 72 TYR A N 1
ATOM 599 C CA . TYR A 1 72 ? -4.326 -6.911 -3.491 1.00 94.06 72 TYR A CA 1
ATOM 600 C C . TYR A 1 72 ? -5.183 -6.314 -4.618 1.00 94.06 72 TYR A C 1
ATOM 602 O O . TYR A 1 72 ? -6.343 -6.675 -4.768 1.00 94.06 72 TYR A O 1
ATOM 610 N N . ALA A 1 73 ? -4.589 -5.553 -5.539 1.00 94.69 73 ALA A N 1
ATOM 611 C CA . ALA A 1 73 ? -5.263 -5.042 -6.736 1.00 94.69 73 ALA A CA 1
ATOM 612 C C . ALA A 1 73 ? -5.970 -6.154 -7.524 1.00 94.69 73 ALA A C 1
ATOM 614 O O . ALA A 1 73 ? -7.110 -5.999 -7.945 1.00 94.69 73 ALA A O 1
ATOM 615 N N . LYS A 1 74 ? -5.325 -7.314 -7.693 1.00 93.88 74 LYS A N 1
ATOM 616 C CA . LYS A 1 74 ? -5.926 -8.454 -8.393 1.00 93.88 74 LYS A CA 1
ATOM 617 C C . LYS A 1 74 ? -7.104 -9.072 -7.633 1.00 93.88 74 LYS A C 1
ATOM 619 O O . LYS A 1 74 ? -8.039 -9.539 -8.276 1.00 93.88 74 LYS A O 1
ATOM 624 N N . ALA A 1 75 ? -7.057 -9.110 -6.302 1.00 92.19 75 ALA A N 1
ATOM 625 C CA . ALA A 1 75 ? -8.164 -9.596 -5.480 1.00 92.19 75 ALA A CA 1
ATOM 626 C C . ALA A 1 75 ? -9.377 -8.650 -5.536 1.00 92.19 75 ALA A C 1
ATOM 628 O O . ALA A 1 75 ? -10.511 -9.123 -5.556 1.00 92.19 75 ALA A O 1
ATOM 629 N N . HIS A 1 76 ? -9.131 -7.342 -5.648 1.00 91.81 76 HIS A N 1
ATOM 630 C CA . HIS A 1 76 ? -10.165 -6.301 -5.696 1.00 91.81 76 HIS A CA 1
ATOM 631 C C . HIS A 1 76 ? -10.563 -5.870 -7.123 1.00 91.81 76 HIS A C 1
ATOM 633 O O . HIS A 1 76 ? -11.429 -5.016 -7.287 1.00 91.81 76 HIS A O 1
ATOM 639 N N . GLY A 1 77 ? -9.977 -6.475 -8.163 1.00 93.38 77 GLY A N 1
ATOM 640 C CA . GLY A 1 77 ? -10.279 -6.218 -9.576 1.00 93.38 77 GLY A CA 1
ATOM 641 C C . GLY A 1 77 ? -9.063 -5.717 -10.353 1.00 93.38 77 GLY A C 1
ATOM 642 O O . GLY A 1 77 ? -8.499 -6.449 -11.170 1.00 93.38 77 GLY A O 1
ATOM 643 N N . ASP A 1 78 ? -8.654 -4.475 -10.101 1.00 94.19 78 ASP A N 1
ATOM 644 C CA . ASP A 1 78 ? -7.459 -3.862 -10.681 1.00 94.19 78 ASP A CA 1
ATOM 645 C C . ASP A 1 78 ? -6.867 -2.762 -9.775 1.00 94.19 78 ASP A C 1
ATOM 647 O O . ASP A 1 78 ? -7.365 -2.480 -8.689 1.00 94.19 78 ASP A O 1
ATOM 651 N N . TYR A 1 79 ? -5.779 -2.123 -10.220 1.00 94.94 79 TYR A N 1
ATOM 652 C CA . TYR A 1 79 ? -5.151 -1.023 -9.476 1.00 94.94 79 TYR A CA 1
ATOM 653 C C . TYR A 1 79 ? -6.053 0.211 -9.336 1.00 94.94 79 TYR A C 1
ATOM 655 O O . TYR A 1 79 ? -5.923 0.945 -8.361 1.00 94.94 79 TYR A O 1
ATOM 663 N N . ALA A 1 80 ? -6.943 0.467 -10.300 1.00 95.31 80 ALA A N 1
ATOM 664 C CA . ALA A 1 80 ? -7.850 1.612 -10.233 1.00 95.31 80 ALA A CA 1
ATOM 665 C C . ALA A 1 80 ? -8.927 1.402 -9.160 1.00 95.31 80 ALA A C 1
ATOM 667 O O . ALA A 1 80 ? -9.354 2.361 -8.524 1.00 95.31 80 ALA A O 1
ATOM 668 N N . SER A 1 81 ? -9.298 0.146 -8.920 1.00 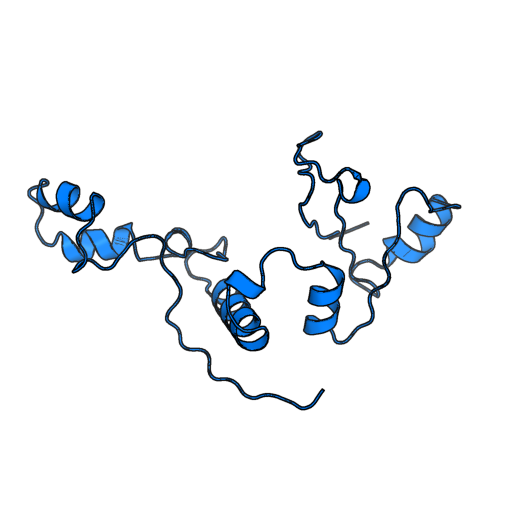94.19 81 SER A N 1
ATOM 669 C CA . SER A 1 81 ? -10.257 -0.273 -7.898 1.00 94.19 81 SER A CA 1
ATOM 670 C C . SER A 1 81 ? -9.749 -0.052 -6.469 1.00 94.19 81 SER A C 1
ATOM 672 O O . SER A 1 81 ? -10.550 -0.028 -5.544 1.00 94.19 81 SER A O 1
ATOM 674 N N . LEU A 1 82 ? -8.438 0.151 -6.278 1.00 93.12 82 LEU A N 1
ATOM 675 C CA . LEU A 1 82 ? -7.851 0.480 -4.973 1.00 93.12 82 LEU A CA 1
ATOM 676 C C . LEU A 1 82 ? -7.931 1.977 -4.625 1.00 93.12 82 LEU A C 1
ATOM 678 O O . LEU A 1 82 ? -7.594 2.376 -3.510 1.00 93.12 82 LEU A O 1
ATOM 682 N N . ALA A 1 83 ? -8.316 2.835 -5.573 1.00 91.50 83 ALA A N 1
ATOM 683 C CA . ALA A 1 83 ? -8.367 4.272 -5.341 1.00 91.50 83 ALA A CA 1
ATOM 684 C C . ALA A 1 83 ? -9.551 4.653 -4.436 1.00 91.50 83 ALA A C 1
ATOM 686 O O . ALA A 1 83 ? -10.695 4.318 -4.728 1.00 91.50 83 ALA A O 1
ATOM 687 N N . GLY A 1 84 ? -9.278 5.427 -3.380 1.00 85.00 84 GLY A N 1
ATOM 688 C CA . GLY A 1 84 ? -10.311 5.943 -2.472 1.00 85.00 84 GLY A CA 1
ATOM 689 C C . GLY A 1 84 ? -10.819 4.943 -1.428 1.00 85.00 84 GLY A C 1
ATOM 690 O O . GLY A 1 84 ? -11.934 5.112 -0.947 1.00 85.00 84 GLY A O 1
ATOM 691 N N . GLY A 1 85 ? -10.032 3.914 -1.101 1.00 86.56 85 GLY A N 1
ATOM 692 C CA . GLY A 1 85 ? -10.379 2.934 -0.067 1.00 86.56 85 GLY A CA 1
ATOM 693 C C . GLY A 1 85 ? -10.291 3.468 1.368 1.00 86.56 85 GLY A C 1
ATOM 694 O O . GLY A 1 85 ? -9.679 4.508 1.632 1.00 86.56 85 GLY A O 1
ATOM 695 N N . TRP A 1 86 ? -10.876 2.713 2.298 1.00 89.44 86 TRP A N 1
ATOM 696 C CA . TRP A 1 86 ? -10.884 3.016 3.730 1.00 89.44 86 TRP A CA 1
ATOM 697 C C . TRP A 1 86 ? -9.809 2.228 4.477 1.00 89.44 86 TRP A C 1
ATOM 699 O O . TRP A 1 86 ? -9.547 1.063 4.181 1.00 89.44 86 TRP A O 1
ATOM 709 N N . ILE A 1 87 ? -9.197 2.852 5.490 1.00 92.56 87 ILE A N 1
ATOM 710 C CA . ILE A 1 87 ? -8.140 2.207 6.289 1.00 92.56 87 ILE A CA 1
ATOM 711 C C . ILE A 1 87 ? -8.679 0.951 6.986 1.00 92.56 87 ILE A C 1
ATOM 713 O O . ILE A 1 87 ? -7.982 -0.059 7.050 1.00 92.56 87 ILE A O 1
ATOM 717 N N . GLY A 1 88 ? -9.926 1.011 7.462 1.00 92.12 88 GLY A N 1
ATOM 718 C CA . GLY A 1 88 ? -10.596 -0.101 8.129 1.00 92.12 88 GLY A CA 1
ATOM 719 C C . GLY A 1 88 ? -10.743 -1.340 7.259 1.00 92.12 88 GLY A C 1
ATOM 720 O O . GLY A 1 88 ? -10.324 -2.416 7.669 1.00 92.12 88 GLY A O 1
ATOM 721 N N . GLU A 1 89 ? -11.250 -1.175 6.036 1.00 92.50 89 GLU A N 1
ATOM 722 C CA . GLU A 1 89 ? -11.384 -2.272 5.065 1.00 92.50 89 GLU A CA 1
ATOM 723 C C . GLU A 1 89 ? -10.027 -2.934 4.797 1.00 92.50 89 GLU A C 1
ATOM 725 O O . GLU A 1 89 ? -9.892 -4.153 4.877 1.00 92.50 89 GLU A O 1
ATOM 730 N N . GLY A 1 90 ? -8.987 -2.120 4.582 1.00 92.31 90 GLY A N 1
ATOM 731 C CA . GLY A 1 90 ? -7.632 -2.628 4.389 1.00 92.31 90 GLY A CA 1
ATOM 732 C C . GLY A 1 90 ? -7.111 -3.412 5.598 1.00 92.31 90 GLY A C 1
ATOM 733 O O . GLY A 1 90 ? -6.492 -4.458 5.436 1.00 92.31 90 GLY A O 1
ATOM 734 N N . ILE A 1 91 ? -7.358 -2.950 6.825 1.00 92.56 91 ILE A N 1
ATOM 735 C CA . ILE A 1 91 ? -6.928 -3.664 8.038 1.00 92.56 91 ILE A CA 1
ATOM 736 C C . ILE A 1 91 ? -7.703 -4.974 8.213 1.00 92.56 91 ILE A C 1
ATOM 738 O O . ILE A 1 91 ? -7.100 -5.993 8.564 1.00 92.56 91 ILE A O 1
ATOM 742 N N . GLU A 1 92 ? -9.009 -4.976 7.958 1.00 93.50 92 GLU A N 1
ATOM 743 C CA . GLU A 1 92 ? -9.853 -6.173 8.027 1.00 93.50 92 GLU A CA 1
ATOM 744 C C . GLU A 1 92 ? -9.400 -7.238 7.029 1.00 93.50 92 GLU A C 1
ATOM 746 O O . GLU A 1 92 ? -9.191 -8.386 7.423 1.00 93.50 92 GLU A O 1
ATOM 751 N N . ASP A 1 93 ? -9.154 -6.858 5.773 1.00 92.25 93 ASP A N 1
ATOM 752 C CA . ASP A 1 93 ? -8.704 -7.788 4.733 1.00 92.25 93 ASP A CA 1
ATOM 753 C C . ASP A 1 93 ? -7.360 -8.446 5.079 1.00 92.25 93 ASP A C 1
ATOM 755 O O . ASP A 1 93 ? -7.121 -9.609 4.743 1.00 92.25 93 ASP A O 1
ATOM 759 N N . LEU A 1 94 ? -6.469 -7.711 5.752 1.00 90.62 94 LEU A N 1
ATOM 760 C CA . LEU A 1 94 ? -5.112 -8.175 6.049 1.00 90.62 94 LEU A CA 1
ATOM 761 C C . LEU A 1 94 ? -4.978 -8.926 7.371 1.00 90.62 94 LEU A C 1
ATOM 763 O O . LEU A 1 94 ? -4.092 -9.773 7.500 1.00 90.62 94 LEU A O 1
ATOM 767 N N . SER A 1 95 ? -5.826 -8.623 8.351 1.00 91.06 95 SER A N 1
ATOM 768 C CA . SER A 1 95 ? -5.757 -9.221 9.690 1.00 91.06 95 SER A CA 1
ATOM 769 C C . SER A 1 95 ? -6.870 -10.232 9.966 1.00 91.06 95 SER A C 1
ATOM 771 O O . SER A 1 95 ? -6.725 -11.073 10.852 1.00 91.06 95 SER A O 1
ATOM 773 N N . GLY A 1 96 ? -7.983 -10.157 9.233 1.00 90.56 96 GLY A N 1
ATOM 774 C CA . GLY A 1 96 ? -9.227 -10.850 9.571 1.00 90.56 96 GLY A CA 1
ATOM 775 C C . GLY A 1 96 ? -9.919 -10.299 10.825 1.00 90.56 96 GLY A C 1
ATOM 776 O O . GLY A 1 96 ? -10.802 -10.967 11.364 1.00 90.56 96 GLY A O 1
ATOM 777 N N . GLY A 1 97 ? -9.486 -9.135 11.321 1.00 91.12 97 GLY A N 1
ATOM 778 C CA . GLY A 1 97 ? -10.069 -8.443 12.466 1.00 91.12 97 GLY A CA 1
ATOM 779 C C . GLY A 1 97 ? -11.395 -7.752 12.144 1.00 91.12 97 GLY A C 1
ATOM 780 O O . GLY A 1 97 ? -12.004 -7.981 11.102 1.00 91.12 97 GLY A O 1
ATOM 781 N N . VAL A 1 98 ? -11.839 -6.898 13.066 1.00 93.50 98 VAL A N 1
ATOM 782 C CA . VAL A 1 98 ? -13.034 -6.057 12.911 1.00 93.50 98 VAL A CA 1
ATOM 783 C C . VAL A 1 98 ? -12.629 -4.617 13.176 1.00 93.50 98 VAL A C 1
ATOM 785 O O . VAL A 1 98 ? -12.012 -4.338 14.205 1.00 93.50 98 VAL A O 1
ATOM 788 N N . THR A 1 99 ? -12.989 -3.708 12.278 1.00 94.25 99 THR A N 1
ATOM 789 C CA . THR A 1 99 ? -12.721 -2.282 12.435 1.00 94.25 99 THR A CA 1
ATOM 790 C C . THR A 1 99 ? -13.897 -1.574 13.093 1.00 94.25 99 THR A C 1
ATOM 792 O O . THR A 1 99 ? -15.064 -1.831 12.807 1.00 94.25 99 THR A O 1
ATOM 795 N N . THR A 1 100 ? -13.574 -0.633 13.979 1.00 92.69 100 THR A N 1
ATOM 796 C CA . THR A 1 100 ? -14.500 0.395 14.462 1.00 92.69 100 THR A CA 1
ATOM 797 C C . THR A 1 100 ? -13.935 1.765 14.112 1.00 92.69 100 THR A C 1
ATOM 799 O O . THR A 1 100 ? -12.737 1.998 14.260 1.00 92.69 100 THR A O 1
ATOM 802 N N . GLU A 1 101 ? -14.793 2.675 13.661 1.00 90.50 101 GLU A N 1
ATOM 803 C CA . GLU A 1 101 ? -14.417 4.059 13.383 1.00 90.50 101 GLU A CA 1
ATOM 804 C C . GLU A 1 101 ? -14.788 4.956 14.564 1.00 90.50 101 GLU A C 1
ATOM 806 O O . GLU A 1 101 ? -15.892 4.871 15.105 1.00 90.50 101 GLU A O 1
ATOM 811 N N . LEU A 1 102 ? -13.864 5.832 14.954 1.00 90.75 102 LEU A N 1
ATOM 812 C CA . LEU A 1 102 ? -14.062 6.804 16.023 1.00 90.75 102 LEU A CA 1
ATOM 813 C C . LEU A 1 102 ? -13.866 8.212 15.467 1.00 90.75 102 LEU A C 1
ATOM 815 O O . LEU A 1 102 ? -12.825 8.530 14.889 1.00 90.75 102 LEU A O 1
ATOM 819 N N . LEU A 1 103 ? -14.856 9.078 15.676 1.00 90.56 103 LEU A N 1
ATOM 820 C CA . LEU A 1 103 ? -14.685 10.505 15.444 1.00 90.56 103 LEU A CA 1
ATOM 821 C C . LEU A 1 103 ? -13.971 11.101 16.651 1.00 90.56 103 LEU A C 1
ATOM 823 O O . LEU A 1 103 ? -14.479 11.048 17.767 1.00 90.56 103 LEU A O 1
ATOM 827 N N . THR A 1 104 ? -12.819 11.727 16.428 1.00 87.94 104 THR A N 1
ATOM 828 C CA . THR A 1 104 ? -12.049 12.371 17.507 1.00 87.94 104 THR A CA 1
ATOM 829 C C . THR A 1 104 ? -12.839 13.464 18.231 1.00 87.94 104 THR A C 1
ATOM 831 O O . THR A 1 104 ? -12.569 13.745 19.393 1.00 87.94 104 THR A O 1
ATOM 834 N N . SER A 1 105 ? -13.846 14.053 17.578 1.00 87.44 105 SER A N 1
ATOM 835 C CA . SER A 1 105 ? -14.778 15.014 18.178 1.00 87.44 105 SER A CA 1
ATOM 836 C C . SER A 1 105 ? -15.819 14.396 19.119 1.00 87.44 105 SER A C 1
ATOM 838 O O . SER A 1 105 ? -16.500 15.147 19.810 1.00 87.44 105 SER A O 1
ATOM 840 N N . ASP A 1 106 ? -15.979 13.072 19.114 1.00 89.56 106 ASP A N 1
ATOM 841 C CA . ASP A 1 106 ? -16.995 12.332 19.881 1.00 89.56 106 ASP A CA 1
ATOM 842 C C . ASP A 1 106 ? -16.382 11.494 21.024 1.00 89.56 106 ASP A C 1
ATOM 844 O O . ASP A 1 106 ? -17.040 10.661 21.642 1.00 89.56 106 ASP A O 1
ATOM 848 N N . ILE A 1 107 ? -15.098 11.711 21.332 1.00 91.88 107 ILE A N 1
ATOM 849 C CA . ILE A 1 107 ? -14.423 11.081 22.473 1.00 91.88 107 ILE A CA 1
ATOM 850 C C . ILE A 1 107 ? -14.742 11.894 23.734 1.00 91.88 107 ILE A C 1
ATOM 852 O O . ILE A 1 107 ? -14.275 13.022 23.890 1.00 91.88 107 ILE A O 1
ATOM 856 N N . LEU A 1 108 ? -15.555 11.322 24.629 1.00 91.44 108 LEU A N 1
ATOM 857 C CA . LEU A 1 108 ? -16.024 11.998 25.847 1.00 91.44 108 LEU A CA 1
ATOM 858 C C . LEU A 1 108 ? -14.949 12.104 26.937 1.00 91.44 108 LEU A C 1
ATOM 860 O O . LEU A 1 108 ? -14.851 13.144 27.588 1.00 91.44 108 LEU A O 1
ATOM 864 N N . ASP A 1 109 ? -14.168 11.041 27.136 1.00 94.25 109 ASP A N 1
ATOM 865 C CA . ASP A 1 109 ? -13.068 10.984 28.102 1.00 94.25 109 ASP A CA 1
ATOM 866 C C . ASP A 1 109 ? -11.765 10.661 27.364 1.00 94.25 109 ASP A C 1
ATOM 868 O O . ASP A 1 109 ? -11.542 9.544 26.892 1.00 94.25 109 ASP A O 1
ATOM 872 N N . ILE A 1 110 ? -10.934 11.689 27.200 1.00 93.69 110 ILE A N 1
ATOM 873 C CA . ILE A 1 110 ? -9.680 11.603 26.451 1.00 93.69 110 ILE A CA 1
ATOM 874 C C . ILE A 1 110 ? -8.634 10.827 27.255 1.00 93.69 110 ILE A C 1
ATOM 876 O O . ILE A 1 110 ? -7.909 10.025 26.672 1.00 93.69 110 ILE A O 1
ATOM 880 N N . ASP A 1 111 ? -8.565 11.040 28.570 1.00 94.75 111 ASP A N 1
ATOM 881 C CA . ASP A 1 111 ? -7.567 10.394 29.424 1.00 94.75 111 ASP A CA 1
ATOM 882 C C . ASP A 1 111 ? -7.834 8.884 29.486 1.00 94.75 111 ASP A C 1
ATOM 884 O O . ASP A 1 111 ? -6.923 8.081 29.288 1.00 94.75 111 ASP A O 1
ATOM 888 N N . GLU A 1 112 ? -9.101 8.483 29.638 1.00 94.06 112 GLU A N 1
ATOM 889 C CA . GLU A 1 112 ? -9.485 7.071 29.596 1.00 94.06 112 GLU A CA 1
ATOM 890 C C . GLU A 1 112 ? -9.173 6.424 28.237 1.00 94.06 112 GLU A C 1
ATOM 892 O O . GLU A 1 112 ? -8.688 5.290 28.197 1.00 94.06 112 GLU A O 1
ATOM 897 N N . PHE A 1 113 ? -9.408 7.134 27.128 1.00 93.50 113 PHE A N 1
ATOM 898 C CA . PHE A 1 113 ? -9.076 6.647 25.787 1.00 93.50 113 PHE A CA 1
ATOM 899 C C . PHE A 1 113 ? -7.570 6.402 25.620 1.00 93.50 113 PHE A C 1
ATOM 901 O O . PHE A 1 113 ? -7.169 5.360 25.094 1.00 93.50 113 PHE A O 1
ATOM 908 N N . TRP A 1 114 ? -6.725 7.323 26.094 1.00 93.94 114 TRP A N 1
ATOM 909 C CA . TRP A 1 114 ? -5.275 7.138 26.034 1.00 93.94 114 TRP A CA 1
ATOM 910 C C . TRP A 1 114 ? -4.814 5.957 26.886 1.00 93.94 114 TRP A C 1
ATOM 912 O O . TRP A 1 114 ? -4.063 5.105 26.407 1.00 93.94 114 TRP A O 1
ATOM 922 N N . ASP A 1 115 ? -5.314 5.872 28.118 1.00 93.69 115 ASP A N 1
ATOM 923 C CA . ASP A 1 115 ? -4.898 4.854 29.078 1.00 93.69 115 ASP A CA 1
ATOM 924 C C . ASP A 1 115 ? -5.363 3.446 28.690 1.00 93.69 115 ASP A C 1
ATOM 926 O O . ASP A 1 115 ? -4.639 2.476 28.934 1.00 93.69 115 ASP A O 1
ATOM 930 N N . LYS A 1 116 ? -6.559 3.303 28.101 1.00 91.19 116 LYS A N 1
ATOM 931 C CA . LYS A 1 116 ? -7.173 1.988 27.840 1.00 91.19 116 LYS A CA 1
ATOM 932 C C . LYS A 1 116 ? -7.112 1.515 26.397 1.00 91.19 116 LYS A C 1
ATOM 934 O O . LYS A 1 116 ? -7.064 0.304 26.188 1.00 91.19 116 LYS A O 1
ATOM 939 N N . GLU A 1 117 ? -7.154 2.422 25.426 1.00 91.81 117 GLU A N 1
ATOM 940 C CA . GLU A 1 117 ? -7.222 2.061 24.007 1.00 91.81 117 GLU A CA 1
ATOM 941 C C . GLU A 1 117 ? -5.875 2.306 23.326 1.00 91.81 117 GLU A C 1
ATOM 943 O O . GLU A 1 117 ? -5.255 1.369 22.819 1.00 91.81 117 GLU A O 1
ATOM 948 N N . MET A 1 118 ? -5.377 3.546 23.366 1.00 92.12 118 MET A N 1
ATOM 949 C CA . MET A 1 118 ? -4.144 3.910 22.655 1.00 92.12 118 MET A CA 1
ATOM 950 C C . MET A 1 118 ? -2.911 3.198 23.203 1.00 92.12 118 MET A C 1
ATOM 952 O O . MET A 1 118 ? -2.075 2.764 22.416 1.00 92.12 118 MET A O 1
ATOM 956 N N . SER A 1 119 ? -2.825 3.004 24.522 1.00 93.19 119 SER A N 1
ATOM 957 C CA . SER A 1 119 ? -1.721 2.285 25.175 1.00 93.19 119 SER A CA 1
ATOM 958 C C . SER A 1 119 ? -1.533 0.838 24.690 1.00 93.19 119 SER A C 1
ATOM 960 O O . SER A 1 119 ? -0.497 0.234 24.955 1.00 93.19 119 SER A O 1
ATOM 962 N N . ARG A 1 120 ? -2.517 0.274 23.976 1.00 93.19 120 ARG A N 1
ATOM 963 C CA . ARG A 1 120 ? -2.510 -1.098 23.438 1.00 93.19 120 ARG A CA 1
ATOM 964 C C . ARG A 1 120 ? -2.247 -1.147 21.930 1.00 93.19 120 ARG A C 1
ATOM 966 O O . ARG A 1 120 ? -2.506 -2.173 21.290 1.00 93.19 120 ARG A O 1
ATOM 973 N N . VAL A 1 121 ? -1.762 -0.049 21.342 1.00 93.50 121 VAL A N 1
ATOM 974 C CA . VAL A 1 121 ? -1.362 0.003 19.930 1.00 93.50 121 VAL A CA 1
ATOM 975 C C . VAL A 1 121 ? -0.289 -1.046 19.628 1.00 93.50 121 VAL A C 1
ATOM 977 O O . VAL A 1 121 ? 0.660 -1.220 20.384 1.00 93.50 121 VAL A O 1
ATOM 980 N N . ASN A 1 122 ? -0.447 -1.759 18.514 1.00 89.56 122 ASN A N 1
ATOM 981 C CA . ASN A 1 122 ? 0.376 -2.890 18.059 1.00 89.56 122 ASN A CA 1
ATOM 982 C C . ASN A 1 122 ? 0.373 -4.150 18.939 1.00 89.56 122 ASN A C 1
ATOM 984 O O . ASN A 1 122 ? 0.849 -5.184 18.468 1.00 89.56 122 ASN A O 1
ATOM 988 N N . ASP A 1 123 ? -0.173 -4.098 20.154 1.00 91.25 123 ASP A N 1
ATOM 989 C CA . ASP A 1 123 ? -0.351 -5.275 21.007 1.00 91.25 123 ASP A CA 1
ATOM 990 C C . ASP A 1 123 ? -1.724 -5.913 20.780 1.00 91.25 123 ASP A C 1
ATOM 992 O O . ASP A 1 123 ? -1.828 -7.107 20.498 1.00 91.25 123 ASP A O 1
ATOM 996 N N . GLU A 1 124 ? -2.786 -5.108 20.861 1.00 91.12 124 GLU A N 1
ATOM 997 C CA . GLU A 1 124 ? -4.162 -5.573 20.652 1.00 91.12 124 GLU A CA 1
ATOM 998 C C . GLU A 1 124 ? -4.882 -4.849 19.520 1.00 91.12 124 GLU A C 1
ATOM 1000 O O . GLU A 1 124 ? -5.726 -5.450 18.853 1.00 91.12 124 GLU A O 1
ATOM 1005 N N . PHE A 1 125 ? -4.537 -3.583 19.275 1.00 92.81 125 PHE A N 1
ATOM 1006 C CA . PHE A 1 125 ? -5.207 -2.762 18.277 1.00 92.81 125 PHE A CA 1
ATOM 1007 C C . PHE A 1 125 ? -4.240 -2.223 17.229 1.00 92.81 125 PHE A C 1
ATOM 1009 O O . PHE A 1 125 ? -3.114 -1.818 17.522 1.00 92.81 125 PHE A O 1
ATOM 1016 N N . LEU A 1 126 ? -4.720 -2.176 15.989 1.00 93.62 126 LEU A N 1
ATOM 1017 C CA . LEU A 1 126 ? -4.097 -1.432 14.902 1.00 93.62 126 LEU A CA 1
ATOM 1018 C C . LEU A 1 126 ? -4.890 -0.147 14.698 1.00 93.62 126 LEU A C 1
ATOM 1020 O O . LEU A 1 126 ? -6.104 -0.195 14.505 1.00 93.62 126 LEU A O 1
ATOM 1024 N N . PHE A 1 127 ? -4.206 0.993 14.719 1.00 93.62 127 PHE A N 1
ATOM 1025 C CA . PHE A 1 127 ? -4.851 2.291 14.573 1.00 93.62 127 PHE A CA 1
ATOM 1026 C C . PHE A 1 127 ? -4.457 2.964 13.260 1.00 93.62 127 PHE A C 1
ATOM 1028 O O . PHE A 1 127 ? -3.278 3.165 12.952 1.00 93.62 127 PHE A O 1
ATOM 1035 N N . GLY A 1 128 ? -5.484 3.356 12.512 1.00 94.12 128 GLY A N 1
ATOM 1036 C CA . GLY A 1 128 ? -5.391 4.253 11.373 1.00 94.12 128 GLY A CA 1
ATOM 1037 C C . GLY A 1 128 ? -6.051 5.586 11.694 1.00 94.12 128 GLY A C 1
ATOM 1038 O O . GLY A 1 128 ? -7.068 5.629 12.382 1.00 94.12 128 GLY A O 1
ATOM 1039 N N . ALA A 1 129 ? -5.494 6.676 11.181 1.00 92.88 129 ALA A N 1
ATOM 1040 C CA . ALA A 1 129 ? -6.056 8.008 11.339 1.00 92.88 129 ALA A CA 1
ATOM 1041 C C . ALA A 1 129 ? -6.076 8.749 10.003 1.00 92.88 129 ALA A C 1
ATOM 1043 O O . ALA A 1 129 ? -5.176 8.613 9.175 1.00 92.88 129 ALA A O 1
ATOM 1044 N N . SER A 1 130 ? -7.101 9.568 9.803 1.00 91.31 130 SER A N 1
ATOM 1045 C CA . SER A 1 130 ? -7.189 10.502 8.684 1.00 91.31 130 SER A CA 1
ATOM 1046 C C . SER A 1 130 ? -7.917 11.770 9.127 1.00 91.31 130 SER A C 1
ATOM 1048 O O . SER A 1 130 ? -8.528 11.817 10.195 1.00 91.31 130 SER A O 1
ATOM 1050 N N . THR A 1 131 ? -7.818 12.826 8.326 1.00 89.56 131 THR A N 1
ATOM 1051 C CA . THR A 1 131 ? -8.492 14.105 8.578 1.00 89.56 131 THR A CA 1
ATOM 1052 C C . THR A 1 131 ? -9.092 14.654 7.285 1.00 89.56 131 THR A C 1
ATOM 1054 O O . THR A 1 131 ? -8.687 14.251 6.195 1.00 89.56 131 THR A O 1
ATOM 1057 N N . GLY A 1 132 ? -10.062 15.565 7.396 1.00 83.25 132 GLY A N 1
ATOM 1058 C CA . GLY A 1 132 ? -10.727 16.205 6.252 1.00 83.25 132 GLY A CA 1
ATOM 1059 C C . GLY A 1 132 ? -11.986 15.494 5.738 1.00 83.25 132 GLY A C 1
ATOM 1060 O O . GLY A 1 132 ? -12.555 15.927 4.738 1.00 83.25 132 GLY A O 1
ATOM 1061 N N . LEU A 1 133 ? -12.461 14.445 6.424 1.00 76.69 133 LEU A N 1
ATOM 1062 C CA . LEU A 1 133 ? -13.591 13.625 5.965 1.00 76.69 133 LEU A CA 1
ATOM 1063 C C . LEU A 1 133 ? -14.892 14.424 5.759 1.00 76.69 133 LEU A C 1
ATOM 1065 O O . LEU A 1 133 ? -15.573 14.253 4.753 1.00 76.69 133 LEU A O 1
ATOM 1069 N N . LEU A 1 134 ? -15.249 15.303 6.699 1.00 71.44 134 LEU A N 1
ATOM 1070 C CA . LEU A 1 134 ? -16.546 15.994 6.682 1.00 71.44 134 LEU A CA 1
ATOM 1071 C C . LEU A 1 134 ? -16.610 17.138 5.658 1.00 71.44 134 LEU A C 1
ATOM 1073 O O . LEU A 1 134 ? -17.662 17.385 5.069 1.00 71.44 134 LEU A O 1
ATOM 1077 N N . GLU A 1 135 ? -15.495 17.829 5.420 1.00 68.62 135 GLU A N 1
ATOM 1078 C CA . GLU A 1 135 ? -15.472 19.050 4.601 1.00 68.62 135 GLU A CA 1
ATOM 1079 C C . GLU A 1 135 ? -15.117 18.795 3.128 1.00 68.62 135 GLU A C 1
ATOM 1081 O O . GLU A 1 135 ? -15.162 19.726 2.327 1.00 68.62 135 GLU A O 1
ATOM 1086 N N . HIS A 1 136 ? -14.822 17.541 2.747 1.00 65.00 136 HIS A N 1
ATOM 1087 C CA . HIS A 1 136 ? -14.461 17.140 1.375 1.00 65.00 136 HIS A CA 1
ATOM 1088 C C . HIS A 1 136 ? -13.345 18.015 0.767 1.00 65.00 136 HIS A C 1
ATOM 1090 O O . HIS A 1 136 ? -13.294 18.251 -0.444 1.00 65.00 136 HIS A O 1
ATOM 1096 N N . GLY A 1 137 ? -12.471 18.529 1.633 1.00 64.94 137 GLY A N 1
ATOM 1097 C CA . GLY A 1 137 ? -11.384 19.430 1.293 1.00 64.94 137 GLY A CA 1
ATOM 1098 C C . GLY A 1 137 ? -10.075 18.683 1.083 1.00 64.94 137 GLY A C 1
ATOM 1099 O O . GLY A 1 137 ? -9.822 17.644 1.691 1.00 64.94 137 GLY A O 1
ATOM 1100 N N . TYR A 1 138 ? -9.237 19.246 0.218 1.00 72.25 138 TYR A N 1
ATOM 1101 C CA . TYR A 1 138 ? -7.820 18.923 0.171 1.00 72.25 138 TYR A CA 1
ATOM 1102 C C . TYR A 1 138 ? -7.054 20.090 0.780 1.00 72.25 138 TYR A C 1
ATOM 1104 O O . TYR A 1 138 ? -7.250 21.245 0.388 1.00 72.25 138 TYR A O 1
ATOM 1112 N N . GLY A 1 139 ? -6.152 19.776 1.696 1.00 85.25 139 GLY A N 1
ATOM 1113 C CA . GLY A 1 139 ? -5.396 20.759 2.445 1.00 85.25 139 GLY A CA 1
ATOM 1114 C C . GLY A 1 139 ? -4.220 20.120 3.159 1.00 85.25 139 GLY A C 1
ATOM 1115 O O . GLY A 1 139 ? -4.081 1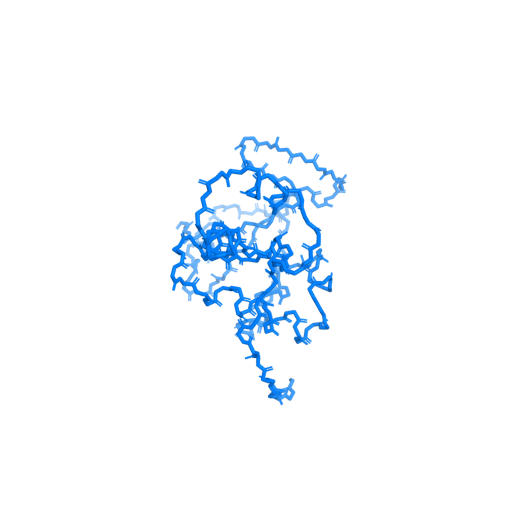8.899 3.230 1.00 85.25 139 GLY A O 1
ATOM 1116 N N . GLU A 1 140 ? -3.350 20.971 3.678 1.00 89.50 140 GLU A N 1
ATOM 1117 C CA . GLU A 1 140 ? -2.243 20.559 4.523 1.00 89.50 140 GLU A CA 1
ATOM 1118 C C . GLU A 1 140 ? -2.198 21.483 5.734 1.00 89.50 140 GLU A C 1
ATOM 1120 O O . GLU A 1 140 ? -2.215 22.711 5.604 1.00 89.50 140 GLU A O 1
ATOM 1125 N N . ARG A 1 141 ? -2.108 20.893 6.924 1.00 86.94 141 ARG A N 1
ATOM 1126 C CA . ARG A 1 141 ? -1.942 21.630 8.171 1.00 86.94 141 ARG A CA 1
ATOM 1127 C C . ARG A 1 141 ? -0.806 21.021 8.970 1.00 86.94 141 ARG A C 1
ATOM 1129 O O . ARG A 1 141 ? -0.888 19.881 9.411 1.00 86.94 141 ARG A O 1
ATOM 1136 N N . ASN A 1 142 ? 0.239 21.812 9.206 1.00 91.12 142 ASN A N 1
ATOM 1137 C CA . ASN A 1 142 ? 1.396 21.419 10.018 1.00 91.12 142 ASN A CA 1
ATOM 1138 C C . ASN A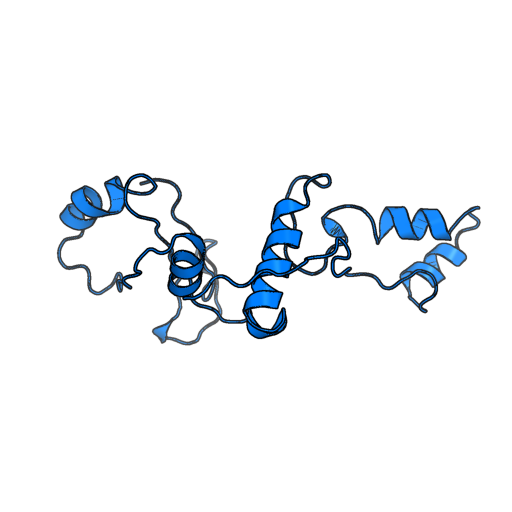 1 142 ? 2.055 20.098 9.560 1.00 91.12 142 ASN A C 1
ATOM 1140 O O . ASN 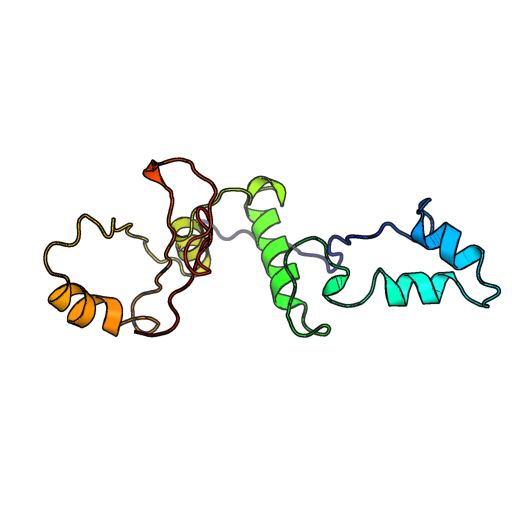A 1 142 ? 2.480 19.306 10.396 1.00 91.12 142 ASN A O 1
ATOM 1144 N N . GLY A 1 143 ? 2.125 19.849 8.249 1.00 90.19 143 GLY A N 1
ATOM 1145 C CA . GLY A 1 143 ? 2.691 18.614 7.692 1.00 90.19 143 GLY A CA 1
ATOM 1146 C C . GLY A 1 143 ? 1.736 17.416 7.663 1.00 90.19 143 GLY A C 1
ATOM 1147 O O . GLY A 1 143 ? 2.135 16.338 7.225 1.00 90.19 143 GLY A O 1
ATOM 1148 N N . ILE A 1 144 ? 0.487 17.585 8.105 1.00 90.56 144 ILE A N 1
ATOM 1149 C CA . ILE A 1 144 ? -0.574 16.584 7.970 1.00 90.56 144 ILE A CA 1
ATOM 1150 C C . ILE A 1 144 ? -1.417 16.938 6.746 1.00 90.56 144 ILE A C 1
ATOM 1152 O O . ILE A 1 144 ? -1.989 18.026 6.675 1.00 90.56 144 ILE A O 1
ATOM 1156 N N . SER A 1 145 ? -1.483 16.016 5.792 1.00 91.81 145 SER A N 1
ATOM 1157 C CA . SER A 1 145 ? -2.299 16.122 4.588 1.00 91.81 145 SER A CA 1
ATOM 1158 C C . SER A 1 145 ? -3.716 15.637 4.882 1.00 91.81 145 SER A C 1
ATOM 1160 O O . SER A 1 145 ? -3.920 14.529 5.378 1.00 91.81 145 SER A O 1
ATOM 1162 N N . GLU A 1 146 ? -4.704 16.450 4.533 1.00 91.00 146 GLU A N 1
ATOM 1163 C CA . GLU A 1 146 ? -6.114 16.060 4.537 1.00 91.00 146 GLU A CA 1
ATOM 1164 C C . GLU A 1 146 ? -6.376 15.011 3.448 1.00 91.00 146 GLU A C 1
ATOM 1166 O O . GLU A 1 146 ? -5.691 14.978 2.421 1.00 91.00 146 GLU A O 1
ATOM 1171 N N . GLY A 1 147 ? -7.320 14.101 3.703 1.00 87.81 147 GLY A N 1
ATOM 1172 C CA . GLY A 1 147 ? -7.605 12.959 2.830 1.00 87.81 147 GLY A CA 1
ATOM 1173 C C . GLY A 1 147 ? -6.478 11.921 2.754 1.00 87.81 147 GLY A C 1
ATOM 1174 O O . GLY A 1 147 ? -6.512 11.057 1.879 1.00 87.81 147 GLY A O 1
ATOM 1175 N N . HIS A 1 148 ? -5.473 11.997 3.634 1.00 91.19 148 HIS A N 1
ATOM 1176 C CA . HIS A 1 148 ? -4.382 11.029 3.705 1.00 91.19 148 HIS A CA 1
ATOM 1177 C C . HIS A 1 148 ? -4.548 10.073 4.889 1.00 91.19 148 HIS A C 1
ATOM 1179 O O . HIS A 1 148 ? -4.956 10.472 5.981 1.00 91.19 148 HIS A O 1
ATOM 1185 N N . ALA A 1 149 ? -4.207 8.807 4.654 1.00 92.62 149 ALA A N 1
ATOM 1186 C CA . ALA A 1 149 ? -4.216 7.759 5.659 1.00 92.62 149 ALA A CA 1
ATOM 1187 C C . ALA A 1 149 ? -2.869 7.698 6.388 1.00 92.62 149 ALA A C 1
ATOM 1189 O O . ALA A 1 149 ? -1.824 7.510 5.768 1.00 92.62 149 ALA A O 1
ATOM 1190 N N . TYR A 1 150 ? -2.909 7.816 7.710 1.00 93.62 150 TYR A N 1
ATOM 1191 C CA . TYR A 1 150 ? -1.763 7.679 8.599 1.00 93.62 150 TYR A CA 1
ATOM 1192 C C . TYR A 1 150 ? -1.930 6.446 9.482 1.00 93.62 150 TYR A C 1
ATOM 1194 O O . TYR A 1 150 ? -3.043 6.089 9.860 1.00 93.62 150 TYR A O 1
ATOM 1202 N N . VAL A 1 151 ? -0.812 5.817 9.834 1.00 93.56 151 VAL A N 1
ATOM 1203 C CA . VAL A 1 151 ? -0.767 4.704 10.789 1.00 93.56 151 VAL A CA 1
ATOM 1204 C C . VAL A 1 151 ? -0.157 5.208 12.087 1.00 93.56 151 VAL A C 1
ATOM 1206 O O . VAL A 1 151 ? 0.851 5.920 12.066 1.00 93.56 151 VAL A O 1
ATOM 1209 N N . ILE A 1 152 ? -0.761 4.835 13.210 1.00 93.69 152 ILE A N 1
ATOM 1210 C CA . ILE A 1 152 ? -0.212 5.115 14.535 1.00 93.69 152 ILE A CA 1
ATOM 1211 C C . ILE A 1 152 ? 0.733 3.975 14.892 1.00 93.69 152 ILE A C 1
ATOM 1213 O O . ILE A 1 152 ? 0.325 2.820 14.969 1.00 93.69 152 ILE A O 1
ATOM 1217 N N . MET A 1 153 ? 2.009 4.307 15.071 1.00 92.31 153 MET A N 1
ATOM 1218 C CA . MET A 1 153 ? 3.060 3.317 15.312 1.00 92.31 153 MET A CA 1
ATOM 1219 C C . MET A 1 153 ? 3.375 3.122 16.794 1.00 92.31 153 MET A C 1
ATOM 1221 O O . MET A 1 153 ? 3.948 2.100 17.140 1.00 92.31 153 MET A O 1
ATOM 1225 N N . GLU A 1 154 ? 3.066 4.093 17.649 1.00 89.19 154 GLU A N 1
ATOM 1226 C CA . GLU A 1 154 ? 3.385 4.083 19.081 1.00 89.19 154 GLU A CA 1
ATOM 1227 C C . GLU A 1 154 ? 2.516 5.133 19.787 1.00 89.19 154 GLU A C 1
ATOM 1229 O O . GLU A 1 154 ? 2.128 6.124 19.153 1.00 89.19 154 GLU A O 1
ATOM 1234 N N . ALA A 1 155 ? 2.204 4.905 21.065 1.00 83.19 155 ALA A N 1
ATOM 1235 C CA . ALA A 1 155 ? 1.399 5.780 21.912 1.00 83.19 155 ALA A CA 1
ATOM 1236 C C . ALA A 1 155 ? 1.880 5.729 23.366 1.00 83.19 155 ALA A C 1
ATOM 1238 O O . ALA A 1 155 ? 2.218 4.617 23.830 1.00 83.19 155 ALA A O 1
#

pLDDT: mean 90.12, std 5.98, range [60.22, 95.94]

Foldseek 3Di:
DDDDDDDFDPDAAFPDDQLVDDDPQNVVLVVDPDPPSRVVCCVPQVAFQVGGDDDGDPGRPDDPVRSVLQVVQVVQPHNVSPPPDDPQVVCCVVPVDHDDDDDPVPDPDPVCCCVPPQQCDPPPDWDKDAADVPVVDFDDDPNHTHPDIDTDDHD